Protein AF-A0A9D4L8U4-F1 (afdb_monomer_lite)

Sequence (164 aa):
MRDCLPDPDALESDRDKTMRDCLPDPDVLESDRDKTMRDCLPDPDALESDRDKTMRDCLPDPDALESDRDKTVRDCLPDPDALESDRDKTMRDCLPDPDALESDRDKTMRDCLLDPDALESDRDKTMRDCLPDPDALESDRDKTMRDCLPDPDAQNCERLLTRS

Radius of gyration: 16.63 Å; chains: 1; bounding box: 44×23×53 Å

Organism: Dreissena polymorpha (NCBI:txid45954)

Secondary structure (DSSP, 8-state):
-----PPTT-EE--SEEEEES--PPSS-EE--SEEEEES----SS-EE--SEEEEES--PPTT-EE--SEEEEES--PPTT-EE--SEEEEES--PPTT-EE--SEEEEES-B--TT-EE--SEEEEES-B--TT-EE--SEEEEESPPPPSSGGGTGGGTS--

pLDDT: mean 74.38, std 15.39, range [35.59, 92.81]

Foldseek 3Di:
DDQDADDQQDEDEEAAAEEECHEYDPRYEYEYAHEEYEVYEYEPDAEYEYAHYEYEVYEADAQYEYEYAHYEYECYEYDAHYEYEYAHYEYENYEYDAHYAYEYAHYEYECYEYDLRAEYEYAAYEYEVYEYDPNYHYHYNHYYYYNYDDDPPCVVPVVPPPDD

Structure (mmCIF, N/CA/C/O backbone):
data_AF-A0A9D4L8U4-F1
#
_entry.id   AF-A0A9D4L8U4-F1
#
loop_
_atom_site.group_PDB
_atom_site.id
_atom_site.type_symbol
_atom_site.label_atom_id
_atom_site.label_alt_id
_atom_site.label_comp_id
_atom_site.label_asym_id
_atom_site.label_entity_id
_atom_site.label_seq_id
_atom_site.pdbx_PDB_ins_code
_atom_site.Cartn_x
_atom_site.Cartn_y
_atom_site.Cartn_z
_atom_site.occupancy
_atom_site.B_iso_or_equiv
_atom_site.auth_seq_id
_atom_site.auth_comp_id
_atom_site.auth_asym_id
_atom_site.auth_atom_id
_atom_site.pdbx_PDB_model_num
ATOM 1 N N . MET A 1 1 ? 14.576 10.650 -9.576 1.00 44.09 1 MET A N 1
ATOM 2 C CA . MET A 1 1 ? 13.554 10.759 -10.634 1.00 44.09 1 MET A CA 1
ATOM 3 C C . MET A 1 1 ? 14.051 9.933 -11.792 1.00 44.09 1 MET A C 1
ATOM 5 O O . MET A 1 1 ? 14.844 10.407 -12.597 1.00 44.09 1 MET A O 1
ATOM 9 N N . ARG A 1 2 ? 13.719 8.651 -11.736 1.00 46.78 2 ARG A N 1
ATOM 10 C CA . ARG A 1 2 ? 13.876 7.726 -12.843 1.00 46.78 2 ARG A CA 1
ATOM 11 C C . ARG A 1 2 ? 12.501 7.712 -13.503 1.00 46.78 2 ARG A C 1
ATOM 13 O O . ARG A 1 2 ? 11.549 7.302 -12.857 1.00 46.78 2 ARG A O 1
ATOM 20 N N . ASP A 1 3 ? 12.403 8.224 -14.722 1.00 40.81 3 ASP A N 1
ATOM 21 C CA . ASP A 1 3 ? 11.294 7.866 -15.605 1.00 40.81 3 ASP A CA 1
ATOM 22 C C . ASP A 1 3 ? 11.648 6.452 -16.096 1.00 40.81 3 ASP A C 1
ATOM 24 O O . ASP A 1 3 ? 12.384 6.299 -17.073 1.00 40.81 3 ASP A O 1
ATOM 28 N N . CYS A 1 4 ? 11.317 5.429 -15.306 1.00 45.62 4 CYS A N 1
ATOM 29 C CA . CYS A 1 4 ? 11.667 4.045 -15.619 1.00 45.62 4 CYS A CA 1
ATOM 30 C C . CYS A 1 4 ? 10.532 3.403 -16.416 1.00 45.62 4 CYS A C 1
ATOM 32 O O . CYS A 1 4 ? 9.417 3.323 -15.922 1.00 45.62 4 CYS A O 1
ATOM 34 N N . LEU A 1 5 ? 10.856 2.944 -17.622 1.00 42.81 5 LEU A N 1
ATOM 35 C CA . LEU A 1 5 ? 10.274 1.741 -18.215 1.00 42.81 5 LEU A CA 1
ATOM 36 C C . LEU A 1 5 ? 11.297 0.629 -17.916 1.00 42.81 5 LEU A C 1
ATOM 38 O O . LEU A 1 5 ? 12.314 0.581 -18.626 1.00 42.81 5 LEU A O 1
ATOM 42 N N . PRO A 1 6 ? 11.196 -0.099 -16.787 1.00 53.59 6 PRO A N 1
ATOM 43 C CA . PRO A 1 6 ? 12.073 -1.240 -16.542 1.00 53.59 6 PRO A CA 1
ATOM 44 C C . PRO A 1 6 ? 11.833 -2.346 -17.591 1.00 53.59 6 PRO A C 1
ATOM 46 O O . PRO A 1 6 ? 10.798 -2.410 -18.231 1.00 53.59 6 PRO A O 1
ATOM 49 N N . ASP A 1 7 ? 12.825 -3.197 -17.858 1.00 51.28 7 ASP A N 1
ATOM 50 C CA . ASP A 1 7 ? 12.577 -4.383 -18.697 1.00 51.28 7 ASP A CA 1
ATOM 51 C C . ASP A 1 7 ? 11.650 -5.334 -17.906 1.00 51.28 7 ASP A C 1
ATOM 53 O O . ASP A 1 7 ? 11.927 -5.538 -16.719 1.00 51.28 7 ASP A O 1
ATOM 57 N N . PRO A 1 8 ? 10.606 -5.936 -18.510 1.00 47.25 8 PRO A N 1
ATOM 58 C CA . PRO A 1 8 ? 9.888 -7.040 -17.872 1.00 47.25 8 PRO A CA 1
ATOM 59 C C . PRO A 1 8 ? 10.907 -8.158 -17.582 1.00 47.25 8 PRO A C 1
ATOM 61 O O . PRO A 1 8 ? 11.721 -8.469 -18.455 1.00 47.25 8 PRO A O 1
ATOM 64 N N . ASP A 1 9 ? 10.917 -8.713 -16.364 1.00 55.16 9 ASP A N 1
ATOM 65 C CA . ASP A 1 9 ? 11.984 -9.556 -15.775 1.00 55.16 9 ASP A CA 1
ATOM 66 C C . ASP A 1 9 ? 13.201 -8.807 -15.168 1.00 55.16 9 ASP A C 1
ATOM 68 O O . ASP A 1 9 ? 14.343 -9.297 -15.189 1.00 55.16 9 ASP A O 1
ATOM 72 N N . ALA A 1 10 ? 13.002 -7.617 -14.597 1.00 61.78 10 ALA A N 1
ATOM 73 C CA . ALA A 1 10 ? 14.066 -6.905 -13.889 1.00 61.78 10 ALA A CA 1
ATOM 74 C C . ALA A 1 10 ? 14.308 -7.463 -12.470 1.00 61.78 10 ALA A C 1
ATOM 76 O O . ALA A 1 10 ? 13.406 -7.560 -11.642 1.00 61.78 10 ALA A O 1
ATOM 77 N N . LEU A 1 11 ? 15.576 -7.774 -12.172 1.00 68.00 11 LEU A N 1
ATOM 78 C CA . LEU A 1 11 ? 16.085 -7.955 -10.810 1.00 68.00 11 LEU A CA 1
ATOM 79 C C . LEU A 1 11 ? 16.787 -6.668 -10.381 1.00 68.00 11 LEU A C 1
ATOM 81 O O . LEU A 1 11 ? 17.925 -6.418 -10.799 1.00 68.00 11 LEU A O 1
ATOM 85 N N . GLU A 1 12 ? 16.133 -5.867 -9.546 1.00 74.38 12 GLU A N 1
ATOM 86 C CA . GLU A 1 12 ? 16.714 -4.637 -9.008 1.00 74.38 12 GLU A CA 1
ATOM 87 C C . GLU A 1 12 ? 17.029 -4.781 -7.514 1.00 74.38 12 GLU A C 1
ATOM 89 O O . GLU A 1 12 ? 16.303 -5.396 -6.735 1.00 74.38 12 GLU A O 1
ATOM 94 N N . SER A 1 13 ? 18.174 -4.230 -7.115 1.00 80.00 13 SER A N 1
ATOM 95 C CA . SER A 1 13 ? 18.496 -4.055 -5.706 1.00 80.00 13 SER A CA 1
ATOM 96 C C . SER A 1 13 ? 19.203 -2.732 -5.529 1.00 80.00 13 SER A C 1
ATOM 98 O O . SER A 1 13 ? 20.373 -2.578 -5.907 1.00 80.00 13 SER A O 1
ATOM 100 N N . ASP A 1 14 ? 18.484 -1.776 -4.958 1.00 81.06 14 ASP A N 1
ATOM 101 C CA . ASP A 1 14 ? 18.993 -0.458 -4.667 1.00 81.06 14 ASP A CA 1
ATOM 102 C C . ASP A 1 14 ? 19.137 -0.242 -3.162 1.00 81.06 14 ASP A C 1
ATOM 104 O O . ASP A 1 14 ? 18.502 -0.834 -2.290 1.00 81.06 14 ASP A O 1
ATOM 108 N N . ARG A 1 15 ? 20.056 0.656 -2.817 1.00 85.44 15 ARG A N 1
ATOM 109 C CA . ARG A 1 15 ? 20.132 1.127 -1.438 1.00 85.44 15 ARG A CA 1
ATOM 110 C C . ARG A 1 15 ? 19.003 2.107 -1.136 1.00 85.44 15 ARG A C 1
ATOM 112 O O . ARG A 1 15 ? 18.464 2.072 -0.046 1.00 85.44 15 ARG A O 1
ATOM 119 N N . ASP A 1 16 ? 18.709 2.995 -2.075 1.00 86.69 16 ASP A N 1
ATOM 120 C CA . ASP A 1 16 ? 17.736 4.064 -1.904 1.00 86.69 16 ASP A CA 1
ATOM 121 C C . ASP A 1 16 ? 17.013 4.257 -3.246 1.00 86.69 16 ASP A C 1
ATOM 123 O O . ASP A 1 16 ? 17.591 4.820 -4.186 1.00 86.69 16 ASP A O 1
ATOM 127 N N . LYS A 1 17 ? 15.763 3.803 -3.349 1.00 83.62 17 LYS A N 1
ATOM 128 C CA . LYS A 1 17 ? 14.939 3.925 -4.554 1.00 83.62 17 LYS A CA 1
ATOM 129 C C . LYS A 1 17 ? 13.852 4.969 -4.350 1.00 83.62 17 LYS A C 1
ATOM 131 O O . LYS A 1 17 ? 13.124 4.979 -3.363 1.00 83.62 17 LYS A O 1
ATOM 136 N N . THR A 1 18 ? 13.754 5.899 -5.298 1.00 83.50 18 THR A N 1
ATOM 137 C CA . THR A 1 18 ? 12.734 6.957 -5.271 1.00 83.50 18 THR A CA 1
ATOM 138 C C . THR A 1 18 ? 12.037 7.059 -6.619 1.00 83.50 18 THR A C 1
ATOM 140 O O . THR A 1 18 ? 12.650 7.438 -7.626 1.00 83.50 18 THR A O 1
ATOM 143 N N . MET A 1 19 ? 10.746 6.749 -6.617 1.00 79.38 19 MET A N 1
ATOM 144 C CA . MET A 1 19 ? 9.869 6.791 -7.782 1.00 79.38 19 MET A CA 1
ATOM 145 C C . MET A 1 19 ? 8.778 7.834 -7.581 1.00 79.38 19 MET A C 1
ATOM 147 O O . MET A 1 19 ? 8.336 8.104 -6.459 1.00 79.38 19 MET A O 1
ATOM 151 N N . ARG A 1 20 ? 8.409 8.496 -8.675 1.00 81.00 20 ARG A N 1
ATOM 152 C CA . ARG A 1 20 ? 7.355 9.499 -8.673 1.00 81.00 20 ARG A CA 1
ATOM 153 C C . ARG A 1 20 ? 6.688 9.555 -10.034 1.00 81.00 20 ARG A C 1
ATOM 155 O O . ARG A 1 20 ? 7.410 9.711 -11.013 1.00 81.00 20 ARG A O 1
ATOM 162 N N . ASP A 1 21 ? 5.358 9.549 -10.055 1.00 78.69 21 ASP A N 1
ATOM 163 C CA . ASP A 1 21 ? 4.578 9.590 -11.296 1.00 78.69 21 ASP A CA 1
ATOM 164 C C . ASP A 1 21 ? 4.991 8.427 -12.238 1.00 78.69 21 ASP A C 1
ATOM 166 O O . ASP A 1 21 ? 5.177 8.623 -13.440 1.00 78.69 21 ASP A O 1
ATOM 170 N N . CYS A 1 22 ? 5.235 7.235 -11.670 1.00 67.19 22 CYS A N 1
ATOM 171 C CA . CYS A 1 22 ? 5.780 6.068 -12.373 1.00 67.19 22 CYS A CA 1
ATOM 172 C C . CYS A 1 22 ? 4.732 4.964 -12.564 1.00 67.19 22 CYS A C 1
ATOM 174 O O . CYS A 1 22 ? 3.875 4.772 -11.702 1.00 67.19 22 CYS A O 1
ATOM 176 N N . LEU A 1 23 ? 4.888 4.234 -13.670 1.00 66.62 23 LEU A N 1
ATOM 177 C CA . LEU A 1 23 ? 4.255 2.950 -13.961 1.00 66.62 23 LEU A CA 1
ATOM 178 C C . LEU A 1 23 ? 5.400 1.947 -14.200 1.00 66.62 23 LEU A C 1
ATOM 180 O O . LEU A 1 23 ? 5.965 1.977 -15.296 1.00 66.62 23 LEU A O 1
ATOM 184 N N . PRO A 1 24 ? 5.900 1.224 -13.178 1.00 60.75 24 PRO A N 1
ATOM 185 C CA . PRO A 1 24 ? 6.840 0.129 -13.412 1.00 60.75 24 PRO A CA 1
ATOM 186 C C . PRO A 1 24 ? 6.163 -0.958 -14.259 1.00 60.75 24 PRO A C 1
ATOM 188 O O . PRO A 1 24 ? 4.950 -1.064 -14.229 1.00 60.75 24 PRO A O 1
ATOM 191 N N . ASP A 1 25 ? 6.950 -1.700 -15.038 1.00 56.94 25 ASP A N 1
ATOM 192 C CA . ASP A 1 25 ? 6.484 -2.828 -15.856 1.00 56.94 25 ASP A CA 1
ATOM 193 C C . ASP A 1 25 ? 6.131 -4.053 -14.976 1.00 56.94 25 ASP A C 1
ATOM 195 O O . ASP A 1 25 ? 6.623 -4.139 -13.847 1.00 56.94 25 ASP A O 1
ATOM 199 N N . PRO A 1 26 ? 5.322 -5.006 -15.483 1.00 57.94 26 PRO A N 1
ATOM 200 C CA . PRO A 1 26 ? 4.950 -6.225 -14.760 1.00 57.94 26 PRO A CA 1
ATOM 201 C C . PRO A 1 26 ? 6.148 -7.158 -14.525 1.00 57.94 26 PRO A C 1
ATOM 203 O O . PRO A 1 26 ? 7.160 -7.081 -15.233 1.00 57.94 26 PRO A O 1
ATOM 206 N N . ASP A 1 27 ? 6.001 -8.084 -13.574 1.00 63.41 27 ASP A N 1
ATOM 207 C CA . ASP A 1 27 ? 6.982 -9.133 -13.250 1.00 63.41 27 ASP A CA 1
ATOM 208 C C . ASP A 1 27 ? 8.338 -8.592 -12.751 1.00 63.41 27 ASP A C 1
ATOM 210 O O . ASP A 1 27 ? 9.405 -8.816 -13.344 1.00 63.41 27 ASP A O 1
ATOM 214 N N . VAL A 1 28 ? 8.315 -7.876 -11.625 1.00 67.75 28 VAL A N 1
ATOM 215 C CA . VAL A 1 28 ? 9.516 -7.273 -11.037 1.00 67.75 28 VAL A CA 1
ATOM 216 C C . VAL A 1 28 ? 9.880 -7.931 -9.709 1.00 67.75 28 VAL A C 1
ATOM 218 O O . VAL A 1 28 ? 9.059 -8.078 -8.805 1.00 67.75 28 VAL A O 1
ATOM 221 N N . LEU A 1 29 ? 11.157 -8.305 -9.585 1.00 76.50 29 LEU A N 1
ATOM 222 C CA . LEU A 1 29 ? 11.759 -8.766 -8.338 1.00 76.50 29 LEU A CA 1
ATOM 223 C C . LEU A 1 29 ? 12.646 -7.652 -7.777 1.00 76.50 29 LEU A C 1
ATOM 225 O O . LEU A 1 29 ? 13.749 -7.405 -8.280 1.00 76.50 29 LEU A O 1
ATOM 229 N N . GLU A 1 30 ? 12.184 -7.013 -6.709 1.00 79.19 30 GLU A N 1
ATOM 230 C CA . GLU A 1 30 ? 12.848 -5.862 -6.103 1.00 79.19 30 GLU A CA 1
ATOM 231 C C . GLU A 1 30 ? 13.258 -6.122 -4.659 1.00 79.19 30 GLU A C 1
ATOM 233 O O . GLU A 1 30 ? 12.526 -6.708 -3.860 1.00 79.19 30 GLU A O 1
ATOM 238 N N . SER A 1 31 ? 14.463 -5.672 -4.309 1.00 84.25 31 SER A N 1
ATOM 239 C CA . SER A 1 31 ? 14.861 -5.599 -2.911 1.00 84.25 31 SER A CA 1
ATOM 240 C C . SER A 1 31 ? 15.661 -4.347 -2.627 1.00 84.25 31 SER A C 1
ATOM 242 O O . SER A 1 31 ? 16.867 -4.284 -2.918 1.00 84.25 31 SER A O 1
ATOM 244 N N . ASP A 1 32 ? 14.992 -3.386 -1.997 1.00 85.19 32 ASP A N 1
ATOM 245 C CA . ASP A 1 32 ? 15.600 -2.134 -1.610 1.00 85.19 32 ASP A CA 1
ATOM 246 C C . ASP A 1 32 ? 15.815 -2.048 -0.106 1.00 85.19 32 ASP A C 1
ATOM 248 O O . ASP A 1 32 ? 15.175 -2.678 0.734 1.00 85.19 32 ASP A O 1
ATOM 252 N N . ARG A 1 33 ? 16.786 -1.233 0.290 1.00 88.38 33 ARG A N 1
ATOM 253 C CA . ARG A 1 33 ? 16.871 -0.867 1.702 1.00 88.38 33 ARG A CA 1
ATOM 254 C C . ARG A 1 33 ? 15.850 0.220 2.030 1.00 88.38 33 ARG A C 1
ATOM 256 O O . ARG A 1 33 ? 15.172 0.107 3.039 1.00 88.38 33 ARG A O 1
ATOM 263 N N . ASP A 1 34 ? 15.760 1.251 1.209 1.00 88.50 34 ASP A N 1
ATOM 264 C CA . ASP A 1 34 ? 14.871 2.381 1.438 1.00 88.50 34 ASP A CA 1
ATOM 265 C C . ASP A 1 34 ? 14.117 2.680 0.128 1.00 88.50 34 ASP A C 1
ATOM 267 O O . ASP A 1 34 ? 14.717 3.183 -0.826 1.00 88.50 34 ASP A O 1
ATOM 271 N N . LYS A 1 35 ? 12.812 2.387 0.065 1.00 86.25 35 LYS A N 1
ATOM 272 C CA . LYS A 1 35 ? 11.960 2.621 -1.111 1.00 86.25 35 LYS A CA 1
ATOM 273 C C . LYS A 1 35 ? 10.922 3.695 -0.824 1.00 86.25 35 LYS A C 1
ATOM 275 O O . LYS A 1 35 ? 10.209 3.678 0.176 1.00 86.25 35 LYS A O 1
ATOM 280 N N . THR A 1 36 ? 10.826 4.682 -1.707 1.00 87.38 36 THR A N 1
ATOM 281 C CA . THR A 1 36 ? 9.785 5.713 -1.650 1.00 87.38 36 THR A CA 1
ATOM 282 C C . THR A 1 36 ? 9.079 5.822 -2.989 1.00 87.38 36 THR A C 1
ATOM 284 O O . THR A 1 36 ? 9.703 6.152 -4.000 1.00 87.38 36 THR A O 1
ATOM 287 N N . MET A 1 37 ? 7.767 5.624 -2.969 1.00 83.81 37 MET A N 1
ATOM 288 C CA . MET A 1 37 ? 6.880 5.772 -4.114 1.00 83.81 37 MET A CA 1
ATOM 289 C C . MET A 1 37 ? 5.871 6.879 -3.858 1.00 83.81 37 MET A C 1
ATOM 291 O O . MET A 1 37 ? 5.378 7.070 -2.741 1.00 83.81 37 MET A O 1
ATOM 295 N N . ARG A 1 38 ? 5.589 7.651 -4.903 1.00 84.88 38 ARG A N 1
ATOM 296 C CA . ARG A 1 38 ? 4.607 8.723 -4.844 1.00 84.88 38 ARG A CA 1
ATOM 297 C C . ARG A 1 38 ? 3.864 8.834 -6.162 1.00 84.88 38 ARG A C 1
ATOM 299 O O . ARG A 1 38 ? 4.522 8.954 -7.191 1.00 84.88 38 ARG A O 1
ATOM 306 N N . ASP A 1 39 ? 2.539 8.914 -6.120 1.00 82.75 39 ASP A N 1
ATOM 307 C CA . ASP A 1 39 ? 1.730 9.055 -7.336 1.00 82.75 39 ASP A CA 1
ATOM 308 C C . ASP A 1 39 ? 2.058 7.910 -8.338 1.00 82.75 39 ASP A C 1
ATOM 310 O O . ASP A 1 39 ? 2.220 8.147 -9.531 1.00 82.75 39 ASP A O 1
ATOM 314 N N . CYS A 1 40 ? 2.302 6.689 -7.837 1.00 73.88 40 CYS A N 1
ATOM 315 C CA . CYS A 1 40 ? 2.719 5.527 -8.637 1.00 73.88 40 CYS A CA 1
ATOM 316 C C . CYS A 1 40 ? 1.579 4.508 -8.732 1.00 73.88 40 CYS A C 1
ATOM 318 O O . CYS A 1 40 ? 0.856 4.309 -7.754 1.00 73.88 40 CYS A O 1
ATOM 320 N N . LEU A 1 41 ? 1.460 3.865 -9.891 1.00 70.62 41 LEU A N 1
ATOM 321 C CA . LEU A 1 41 ? 0.641 2.668 -10.082 1.00 70.62 41 LEU A CA 1
ATOM 322 C C . LEU A 1 41 ? 1.616 1.579 -10.509 1.00 70.62 41 LEU A C 1
ATOM 324 O O . LEU A 1 41 ? 2.109 1.675 -11.634 1.00 70.62 41 LEU A O 1
ATOM 328 N N . PRO A 1 42 ? 2.021 0.668 -9.618 1.00 62.34 42 PRO A N 1
ATOM 329 C CA . PRO A 1 42 ? 2.750 -0.510 -10.047 1.00 62.34 42 PRO A CA 1
ATOM 330 C C . PRO A 1 42 ? 1.924 -1.356 -11.062 1.00 62.34 42 PRO A C 1
ATOM 332 O O . PRO A 1 42 ? 0.797 -0.970 -11.384 1.00 62.34 42 PRO A O 1
ATOM 335 N N . ASP A 1 43 ? 2.556 -2.329 -11.733 1.00 59.25 43 ASP A N 1
ATOM 336 C CA . ASP A 1 43 ? 1.908 -3.269 -12.675 1.00 59.25 43 ASP A CA 1
ATOM 337 C C . ASP A 1 43 ? 1.904 -4.679 -12.039 1.00 59.25 43 ASP A C 1
ATOM 339 O O . ASP A 1 43 ? 2.777 -4.975 -11.216 1.00 59.25 43 ASP A O 1
ATOM 343 N N . PRO A 1 44 ? 0.989 -5.581 -12.454 1.00 59.34 44 PRO A N 1
ATOM 344 C CA . PRO A 1 44 ? 0.719 -6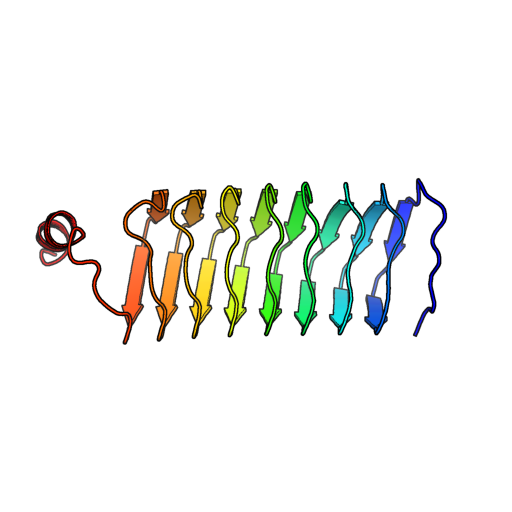.842 -11.761 1.00 59.34 44 PRO A CA 1
ATOM 345 C C . PRO A 1 44 ? 1.948 -7.750 -11.598 1.00 59.34 44 PRO A C 1
ATOM 347 O O . PRO A 1 44 ? 2.882 -7.725 -12.406 1.00 59.34 44 PRO A O 1
ATOM 350 N N . ASP A 1 45 ? 1.882 -8.607 -10.572 1.00 67.44 45 ASP A N 1
ATOM 351 C CA . ASP A 1 45 ? 2.871 -9.649 -10.256 1.00 67.44 45 ASP A CA 1
ATOM 352 C C . ASP A 1 45 ? 4.233 -9.120 -9.740 1.00 67.44 45 ASP A C 1
ATOM 354 O O . ASP A 1 45 ? 5.312 -9.577 -10.136 1.00 67.44 45 ASP A O 1
ATOM 358 N N . ALA A 1 46 ? 4.207 -8.163 -8.807 1.00 73.31 46 ALA A N 1
ATOM 359 C CA . ALA A 1 46 ? 5.409 -7.667 -8.133 1.00 73.31 46 ALA A CA 1
ATOM 360 C C . ALA A 1 46 ? 5.791 -8.507 -6.899 1.00 73.31 46 ALA A C 1
ATOM 362 O O . ALA A 1 46 ? 4.962 -8.862 -6.058 1.00 73.31 46 ALA A O 1
ATOM 363 N N . LEU A 1 47 ? 7.089 -8.779 -6.759 1.00 81.25 47 LEU A N 1
ATOM 364 C CA . LEU A 1 47 ? 7.687 -9.413 -5.586 1.00 81.25 47 LEU A CA 1
ATOM 365 C C . LEU A 1 47 ? 8.706 -8.457 -4.974 1.00 81.25 47 LEU A C 1
ATOM 367 O O . LEU A 1 47 ? 9.821 -8.296 -5.484 1.00 81.25 47 LEU A O 1
ATOM 371 N N . GLU A 1 48 ? 8.329 -7.849 -3.855 1.00 83.38 48 GLU A N 1
ATOM 372 C CA . GLU A 1 48 ? 9.101 -6.781 -3.230 1.00 83.38 48 GLU A CA 1
ATOM 373 C C . GLU A 1 48 ? 9.527 -7.150 -1.811 1.00 83.38 48 GLU A C 1
ATOM 375 O O . GLU A 1 48 ? 8.764 -7.706 -1.018 1.00 83.38 48 GLU A O 1
ATOM 380 N N . SER A 1 49 ? 10.774 -6.832 -1.472 1.00 86.81 49 SER A N 1
ATOM 381 C CA . SER A 1 49 ? 11.226 -6.902 -0.090 1.00 86.81 49 SER A CA 1
ATOM 382 C C . SER A 1 49 ? 12.096 -5.717 0.263 1.00 86.81 49 SER A C 1
ATOM 384 O O . SER A 1 49 ? 13.291 -5.693 -0.067 1.00 86.81 49 SER A O 1
ATOM 386 N N . ASP A 1 50 ? 11.503 -4.792 1.014 1.00 87.81 50 ASP A N 1
ATOM 387 C CA . ASP A 1 50 ? 12.188 -3.604 1.466 1.00 87.81 50 ASP A CA 1
ATOM 388 C C . ASP A 1 50 ? 12.467 -3.630 2.964 1.00 87.81 50 ASP A C 1
ATOM 390 O O . ASP A 1 50 ? 11.800 -4.255 3.791 1.00 87.81 50 ASP A O 1
ATOM 394 N N . ARG A 1 51 ? 13.512 -2.917 3.375 1.00 90.88 51 ARG A N 1
ATOM 395 C CA . ARG A 1 51 ? 13.666 -2.644 4.805 1.00 90.88 51 ARG A CA 1
ATOM 396 C C . ARG A 1 51 ? 12.731 -1.514 5.231 1.00 90.88 51 ARG A C 1
ATOM 398 O O . ARG A 1 51 ? 12.095 -1.635 6.269 1.00 90.88 51 ARG A O 1
ATOM 405 N N . ASP A 1 52 ? 12.669 -0.441 4.464 1.00 91.06 52 ASP A N 1
ATOM 406 C CA . ASP A 1 52 ? 11.868 0.732 4.778 1.00 91.06 52 ASP A CA 1
ATOM 407 C C . ASP A 1 52 ? 11.107 1.154 3.505 1.00 91.06 52 ASP A C 1
ATOM 409 O O . ASP A 1 52 ? 11.716 1.672 2.565 1.00 91.06 52 ASP A O 1
ATOM 413 N N . LYS A 1 53 ? 9.783 0.949 3.463 1.00 89.00 53 LYS A N 1
ATOM 414 C CA . LYS A 1 53 ? 8.922 1.290 2.317 1.00 89.00 53 LYS A CA 1
ATOM 415 C C . LYS A 1 53 ? 7.958 2.414 2.665 1.00 89.00 53 LYS A C 1
ATOM 417 O O . LYS A 1 53 ? 7.250 2.389 3.671 1.00 89.00 53 LYS A O 1
ATOM 422 N N . THR A 1 54 ? 7.915 3.442 1.824 1.00 90.00 54 THR A N 1
ATOM 423 C CA . THR A 1 54 ? 6.958 4.548 1.941 1.00 90.00 54 THR A CA 1
ATOM 424 C C . THR A 1 54 ? 6.182 4.717 0.646 1.00 90.00 54 THR A C 1
ATOM 426 O O . THR A 1 54 ? 6.763 5.038 -0.389 1.00 90.00 54 THR A O 1
ATOM 429 N N . MET A 1 55 ? 4.863 4.591 0.727 1.00 86.38 55 MET A N 1
ATOM 430 C CA . MET A 1 55 ? 3.937 4.823 -0.375 1.00 86.38 55 MET A CA 1
ATOM 431 C C . MET A 1 55 ? 3.018 5.992 -0.064 1.00 86.38 55 MET A C 1
ATOM 433 O O . MET A 1 55 ? 2.546 6.167 1.063 1.00 86.38 55 MET A O 1
ATOM 437 N N . ARG A 1 56 ? 2.769 6.811 -1.081 1.00 88.00 56 ARG A N 1
ATOM 438 C CA . ARG A 1 56 ? 1.882 7.958 -0.962 1.00 88.00 56 ARG A CA 1
ATOM 439 C C . ARG A 1 56 ? 1.108 8.180 -2.249 1.00 88.00 56 ARG A C 1
ATOM 441 O O . ARG A 1 56 ? 1.739 8.332 -3.293 1.00 88.00 56 ARG A O 1
ATOM 448 N N . ASP A 1 57 ? -0.209 8.326 -2.149 1.00 85.06 57 ASP A N 1
ATOM 449 C CA . ASP A 1 57 ? -1.066 8.572 -3.313 1.00 85.06 57 ASP A CA 1
ATOM 450 C C . ASP A 1 57 ? -0.838 7.474 -4.391 1.00 85.06 57 ASP A C 1
ATOM 452 O O . ASP A 1 57 ? -0.736 7.769 -5.578 1.00 85.06 57 ASP A O 1
ATOM 456 N N . CYS A 1 58 ? -0.622 6.219 -3.969 1.00 75.00 58 CYS A N 1
ATOM 457 C CA . CYS A 1 58 ? -0.332 5.075 -4.846 1.00 75.00 58 CYS A CA 1
ATOM 458 C C . CYS A 1 58 ? -1.525 4.110 -4.877 1.00 75.00 58 CYS A C 1
ATOM 460 O O . CYS A 1 58 ? -2.275 4.041 -3.901 1.00 75.00 58 CYS A O 1
ATOM 462 N N . LEU A 1 59 ? -1.672 3.351 -5.961 1.00 70.81 59 LEU A N 1
ATOM 463 C CA . LEU A 1 59 ? -2.592 2.209 -6.023 1.00 70.81 59 LEU A CA 1
ATOM 464 C C . LEU A 1 59 ? -1.735 0.940 -6.132 1.00 70.81 59 LEU A C 1
ATOM 466 O O . LEU A 1 59 ? -1.170 0.747 -7.200 1.00 70.81 59 LEU A O 1
ATOM 470 N N . PRO A 1 60 ? -1.503 0.187 -5.036 1.00 61.28 60 PRO A N 1
ATOM 471 C CA . PRO A 1 60 ? -0.858 -1.128 -5.084 1.00 61.28 60 PRO A CA 1
ATOM 472 C C . PRO A 1 60 ? -1.547 -2.052 -6.083 1.00 61.28 60 PRO A C 1
ATOM 474 O O . PRO A 1 60 ? -2.749 -1.912 -6.259 1.00 61.28 60 PRO A O 1
ATOM 477 N N . ASP A 1 61 ? -0.795 -2.977 -6.673 1.00 65.00 61 ASP A N 1
ATOM 478 C CA . ASP A 1 61 ? -1.276 -3.915 -7.689 1.00 65.00 61 ASP A CA 1
ATOM 479 C C . ASP A 1 61 ? -2.130 -5.057 -7.166 1.00 65.00 61 ASP A C 1
ATOM 481 O O . ASP A 1 61 ? -1.958 -5.474 -6.015 1.00 65.00 61 ASP A O 1
ATOM 485 N N . PRO A 1 62 ? -2.931 -5.663 -8.061 1.00 61.34 62 PRO A N 1
ATOM 486 C CA . PRO A 1 62 ? -3.438 -6.991 -7.819 1.00 61.34 62 PRO A CA 1
ATOM 487 C C . PRO A 1 62 ? -2.308 -8.033 -7.838 1.00 61.34 62 PRO A C 1
ATOM 489 O O . PRO A 1 62 ? -1.372 -7.936 -8.636 1.00 61.34 62 PRO A O 1
ATOM 492 N N . ASP A 1 63 ? -2.408 -9.040 -6.970 1.00 71.81 63 ASP A N 1
ATOM 493 C CA . ASP A 1 63 ? -1.459 -10.165 -6.865 1.00 71.81 63 ASP A CA 1
ATOM 494 C C . ASP A 1 63 ? -0.012 -9.790 -6.441 1.00 71.81 63 ASP A C 1
ATOM 496 O O . ASP A 1 63 ? 0.949 -10.517 -6.719 1.00 71.81 63 ASP A O 1
ATOM 500 N N . ALA A 1 64 ? 0.188 -8.675 -5.729 1.00 75.88 64 ALA A N 1
ATOM 501 C CA . ALA A 1 64 ? 1.502 -8.320 -5.185 1.00 75.88 64 ALA A CA 1
ATOM 502 C C . ALA A 1 64 ? 1.883 -9.185 -3.968 1.00 75.88 64 ALA A C 1
ATOM 504 O O . ALA A 1 64 ? 1.061 -9.451 -3.088 1.00 75.88 64 ALA A O 1
ATOM 505 N N . LEU A 1 65 ? 3.160 -9.571 -3.866 1.00 84.25 65 LEU A N 1
ATOM 506 C CA . LEU A 1 65 ? 3.717 -10.166 -2.649 1.00 84.25 65 LEU A CA 1
ATOM 507 C C . LEU A 1 65 ? 4.815 -9.266 -2.089 1.00 84.25 65 LEU A C 1
ATOM 509 O O . LEU A 1 65 ? 5.906 -9.143 -2.652 1.00 84.25 65 LEU A O 1
ATOM 513 N N . GLU A 1 66 ? 4.527 -8.684 -0.930 1.00 85.81 66 GLU A N 1
ATOM 514 C CA . GLU A 1 66 ? 5.388 -7.711 -0.274 1.00 85.81 66 GLU A CA 1
ATOM 515 C C . GLU A 1 66 ? 5.835 -8.195 1.105 1.00 85.81 66 GLU A C 1
ATOM 517 O O . GLU A 1 66 ? 5.066 -8.755 1.892 1.00 85.81 66 GLU A O 1
ATOM 522 N N . SER A 1 67 ? 7.111 -7.976 1.410 1.00 88.94 67 SER A N 1
ATOM 523 C CA . SER A 1 67 ? 7.667 -8.260 2.727 1.00 88.94 67 SER A CA 1
ATOM 524 C C . SER A 1 67 ? 8.569 -7.126 3.173 1.00 88.94 67 SER A C 1
ATOM 526 O O . SER A 1 67 ? 9.773 -7.146 2.874 1.00 88.94 67 SER A O 1
ATOM 528 N N . ASP A 1 68 ? 8.027 -6.226 3.993 1.00 90.06 68 ASP A N 1
ATOM 529 C CA . ASP A 1 68 ? 8.792 -5.112 4.520 1.00 90.06 68 ASP A CA 1
ATOM 530 C C . ASP A 1 68 ? 9.111 -5.259 6.003 1.00 90.06 68 ASP A C 1
ATOM 532 O O . ASP A 1 68 ? 8.475 -5.959 6.794 1.00 90.06 68 ASP A O 1
ATOM 536 N N . ARG A 1 69 ? 10.171 -4.586 6.438 1.00 92.25 69 ARG A N 1
ATOM 537 C CA . ARG A 1 69 ? 10.379 -4.422 7.877 1.00 92.25 69 ARG A CA 1
ATOM 538 C C . ARG A 1 69 ? 9.540 -3.259 8.400 1.00 92.25 69 ARG A C 1
ATOM 540 O O . ARG A 1 69 ? 8.889 -3.415 9.424 1.00 92.25 69 ARG A O 1
ATOM 547 N N . ASP A 1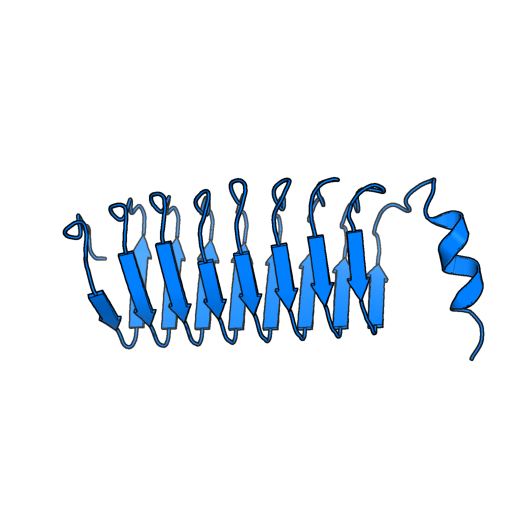 70 ? 9.578 -2.120 7.733 1.00 92.81 70 ASP A N 1
ATOM 548 C CA . ASP A 1 70 ? 8.876 -0.917 8.153 1.00 92.81 70 ASP A CA 1
ATOM 549 C C . ASP A 1 70 ? 8.121 -0.348 6.934 1.00 92.81 70 ASP A C 1
ATOM 551 O O . ASP A 1 70 ? 8.744 0.171 6.005 1.00 92.81 70 ASP A O 1
ATOM 555 N N . LYS A 1 71 ? 6.784 -0.430 6.932 1.00 90.38 71 LYS A N 1
ATOM 556 C CA . LYS A 1 71 ? 5.928 0.024 5.824 1.00 90.38 71 LYS A CA 1
ATOM 557 C C . LYS A 1 71 ? 5.035 1.184 6.241 1.00 90.38 71 LYS A C 1
ATOM 559 O O . LYS A 1 71 ? 4.329 1.144 7.249 1.00 90.38 71 LYS A O 1
ATOM 564 N N . THR A 1 72 ? 5.049 2.255 5.453 1.00 91.69 72 THR A N 1
ATOM 565 C CA . THR A 1 72 ? 4.165 3.412 5.631 1.00 91.69 72 THR A CA 1
ATOM 566 C C . THR A 1 72 ? 3.366 3.665 4.365 1.00 91.69 72 THR A C 1
ATOM 568 O O . THR A 1 72 ? 3.934 3.982 3.322 1.00 91.69 72 THR A O 1
ATOM 571 N N . VAL A 1 73 ? 2.044 3.607 4.477 1.00 88.25 73 VAL A N 1
ATOM 572 C CA . VAL A 1 73 ? 1.102 3.805 3.375 1.00 88.25 73 VAL A CA 1
ATOM 573 C C . VAL A 1 73 ? 0.198 4.988 3.690 1.00 88.25 73 VAL A C 1
ATOM 575 O O . VAL A 1 73 ? -0.276 5.146 4.821 1.00 88.25 73 VAL A O 1
ATOM 578 N N . ARG A 1 74 ? -0.019 5.859 2.703 1.00 89.25 74 ARG A N 1
ATOM 579 C CA . ARG A 1 74 ? -0.818 7.064 2.900 1.00 89.25 74 ARG A CA 1
ATOM 580 C C . ARG A 1 74 ? -1.611 7.450 1.668 1.00 89.25 74 ARG A C 1
ATOM 582 O O . ARG A 1 74 ? -1.012 7.636 0.612 1.00 89.25 74 ARG A O 1
ATOM 589 N N . ASP A 1 75 ? -2.899 7.721 1.854 1.00 86.31 75 ASP A N 1
ATOM 590 C CA . ASP A 1 75 ? -3.787 8.138 0.766 1.00 86.31 75 ASP A CA 1
ATOM 591 C C . ASP A 1 75 ? -3.792 7.095 -0.386 1.00 86.31 75 ASP A C 1
ATOM 593 O O . ASP A 1 75 ? -3.805 7.463 -1.559 1.00 86.31 75 ASP A O 1
ATOM 597 N N . CYS A 1 76 ? -3.699 5.796 -0.062 1.00 75.50 76 CYS A N 1
ATOM 598 C CA . CYS A 1 76 ? -3.617 4.704 -1.043 1.00 75.50 76 CYS A CA 1
ATOM 599 C C . CYS A 1 76 ? -4.872 3.821 -1.023 1.00 75.50 76 CYS A C 1
ATOM 601 O O . CYS A 1 76 ? -5.505 3.659 0.024 1.00 75.50 76 CYS A O 1
ATOM 603 N N . LEU A 1 77 ? -5.179 3.213 -2.170 1.00 70.12 77 LEU A N 1
ATOM 604 C CA . LEU A 1 77 ? -6.199 2.171 -2.318 1.00 70.12 77 LEU A CA 1
ATOM 605 C C . LEU A 1 77 ? -5.496 0.922 -2.865 1.00 70.12 77 LEU A C 1
ATOM 607 O O . LEU A 1 77 ? -5.124 0.973 -4.035 1.00 70.12 77 LEU A O 1
ATOM 611 N N . PRO A 1 78 ? -5.199 -0.107 -2.051 1.00 61.75 78 PRO A N 1
ATOM 612 C CA . PRO A 1 78 ? -4.801 -1.421 -2.566 1.00 61.75 78 PRO A CA 1
ATOM 613 C C . PRO A 1 78 ? -5.808 -1.968 -3.582 1.00 61.75 78 PRO A C 1
ATOM 615 O O . PRO A 1 78 ? -6.990 -1.654 -3.476 1.00 61.75 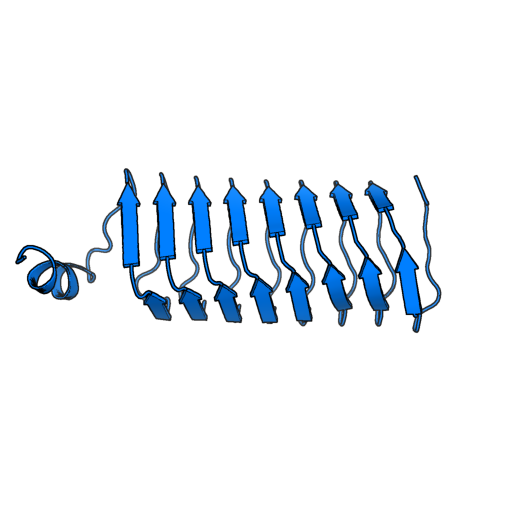78 PRO A O 1
ATOM 618 N N . ASP A 1 79 ? -5.296 -2.723 -4.556 1.00 59.53 79 ASP A N 1
ATOM 619 C CA . ASP A 1 79 ? -6.050 -3.615 -5.445 1.00 59.53 79 ASP A CA 1
ATOM 620 C C . ASP A 1 79 ? -6.140 -5.040 -4.834 1.00 59.53 79 ASP A C 1
ATOM 622 O O . ASP A 1 79 ? -5.435 -5.340 -3.859 1.00 59.53 79 ASP A O 1
ATOM 626 N N . PRO A 1 80 ? -7.004 -5.918 -5.384 1.00 61.09 80 PRO A N 1
ATOM 627 C CA . PRO A 1 80 ? -7.310 -7.236 -4.813 1.00 61.09 80 PRO A CA 1
ATOM 628 C C . PRO A 1 80 ? -6.155 -8.231 -4.797 1.00 61.09 80 PRO A C 1
ATOM 630 O O . PRO A 1 80 ? -5.259 -8.190 -5.629 1.00 61.09 80 PRO A O 1
ATOM 633 N N . ASP A 1 81 ? -6.226 -9.200 -3.883 1.00 71.25 81 ASP A N 1
ATOM 634 C CA . ASP A 1 81 ? -5.330 -10.368 -3.834 1.00 71.25 81 ASP A CA 1
ATOM 635 C C . ASP A 1 81 ? -3.861 -10.074 -3.434 1.00 71.25 81 ASP A C 1
ATOM 637 O O . ASP A 1 81 ? -2.948 -10.848 -3.733 1.00 71.25 81 ASP A O 1
ATOM 641 N N . ALA A 1 82 ? -3.599 -8.991 -2.695 1.00 75.94 82 ALA A N 1
ATOM 642 C CA . ALA A 1 82 ? -2.265 -8.718 -2.153 1.00 75.94 82 ALA A CA 1
ATOM 643 C C . ALA A 1 82 ? -1.905 -9.626 -0.954 1.00 75.94 82 ALA A C 1
ATOM 645 O O . ALA A 1 82 ? -2.692 -9.820 -0.020 1.00 75.94 82 ALA A O 1
ATOM 646 N N . LEU A 1 83 ? -0.670 -10.140 -0.947 1.00 84.50 83 LEU A N 1
ATOM 647 C CA . LEU A 1 83 ? -0.050 -10.835 0.183 1.00 84.50 83 LEU A CA 1
ATOM 648 C C . LEU A 1 83 ? 1.009 -9.940 0.827 1.00 84.50 83 LEU A C 1
ATOM 650 O O . LEU A 1 83 ? 2.095 -9.758 0.274 1.00 84.50 83 LEU A O 1
ATOM 654 N N . GLU A 1 84 ? 0.744 -9.450 2.034 1.00 86.12 84 GLU A N 1
ATOM 655 C CA . GLU A 1 84 ? 1.668 -8.557 2.731 1.00 86.12 84 GLU A CA 1
ATOM 656 C C . GLU A 1 84 ? 2.115 -9.130 4.076 1.00 86.12 84 GLU A C 1
ATOM 658 O O . GLU A 1 84 ? 1.322 -9.648 4.871 1.00 86.12 84 GLU A O 1
ATOM 663 N N . SER A 1 85 ? 3.412 -9.029 4.357 1.00 89.25 85 SER A N 1
ATOM 664 C CA . SER A 1 85 ? 3.937 -9.336 5.682 1.00 89.25 85 SER A CA 1
ATOM 665 C C . SER A 1 85 ? 4.940 -8.297 6.131 1.00 89.25 85 SER A C 1
ATOM 667 O O . SER A 1 85 ? 6.102 -8.329 5.715 1.00 89.25 85 SER A O 1
ATOM 669 N N . ASP A 1 86 ? 4.511 -7.460 7.072 1.00 90.56 86 ASP A N 1
ATOM 670 C CA . ASP A 1 86 ? 5.375 -6.450 7.641 1.00 90.56 86 ASP A CA 1
ATOM 671 C C . ASP A 1 86 ? 5.719 -6.732 9.097 1.00 90.56 86 ASP A C 1
ATOM 673 O O . ASP A 1 86 ? 5.024 -7.400 9.868 1.00 90.56 86 ASP A O 1
ATOM 677 N N . ARG A 1 87 ? 6.850 -6.194 9.540 1.00 92.50 87 ARG A N 1
ATOM 678 C CA . ARG A 1 87 ? 7.090 -6.127 10.981 1.00 92.50 87 ARG A CA 1
ATOM 679 C C . ARG A 1 87 ? 6.327 -4.948 11.585 1.00 92.50 87 ARG A C 1
ATOM 681 O O . ARG A 1 87 ? 5.687 -5.121 12.615 1.00 92.50 87 ARG A O 1
ATOM 688 N N . ASP A 1 88 ? 6.414 -3.779 10.978 1.00 92.75 88 ASP A N 1
ATOM 689 C CA . ASP A 1 88 ? 5.796 -2.561 11.480 1.00 92.75 88 ASP A CA 1
ATOM 690 C C . ASP A 1 88 ? 5.061 -1.875 10.311 1.00 92.75 88 ASP A C 1
ATOM 692 O O . ASP A 1 88 ? 5.703 -1.336 9.408 1.00 92.75 88 ASP A O 1
ATOM 696 N N . LYS A 1 89 ? 3.720 -1.877 10.324 1.00 90.75 89 LYS A N 1
ATOM 697 C CA . LYS A 1 89 ? 2.883 -1.289 9.264 1.00 90.75 89 LYS A CA 1
ATOM 698 C C . LYS A 1 89 ? 2.085 -0.099 9.773 1.00 90.75 89 LYS A C 1
ATOM 700 O O . LYS A 1 89 ? 1.403 -0.157 10.798 1.00 90.75 89 LYS A O 1
ATOM 705 N N . THR A 1 90 ? 2.145 1.014 9.048 1.00 92.12 90 THR A N 1
ATOM 706 C CA . THR A 1 90 ? 1.341 2.210 9.321 1.00 92.12 90 THR A CA 1
ATOM 707 C C . THR A 1 90 ? 0.538 2.606 8.093 1.00 92.12 90 THR A C 1
ATOM 709 O O . THR A 1 90 ? 1.111 2.952 7.064 1.00 92.12 90 THR A O 1
ATOM 712 N N . MET A 1 91 ? -0.785 2.652 8.232 1.00 88.38 91 MET A N 1
ATOM 713 C CA . MET A 1 91 ? -1.709 3.106 7.196 1.00 88.38 91 MET A CA 1
ATOM 714 C C . MET A 1 91 ? -2.478 4.342 7.647 1.00 88.38 91 MET A C 1
ATOM 716 O O . MET A 1 91 ? -2.904 4.454 8.804 1.00 88.38 91 MET A O 1
ATOM 720 N N . ARG A 1 92 ? -2.656 5.293 6.728 1.00 89.75 92 ARG A N 1
ATOM 721 C CA . ARG A 1 92 ? -3.447 6.495 6.981 1.00 89.75 92 ARG A CA 1
ATOM 722 C C . ARG A 1 92 ? -4.239 6.909 5.752 1.00 89.75 92 ARG A C 1
ATOM 724 O O . ARG A 1 92 ? -3.646 7.079 4.691 1.00 89.75 92 ARG A O 1
ATOM 731 N N . ASP A 1 93 ? -5.523 7.193 5.950 1.00 88.12 93 ASP A N 1
ATOM 732 C CA . ASP A 1 93 ? -6.434 7.587 4.870 1.00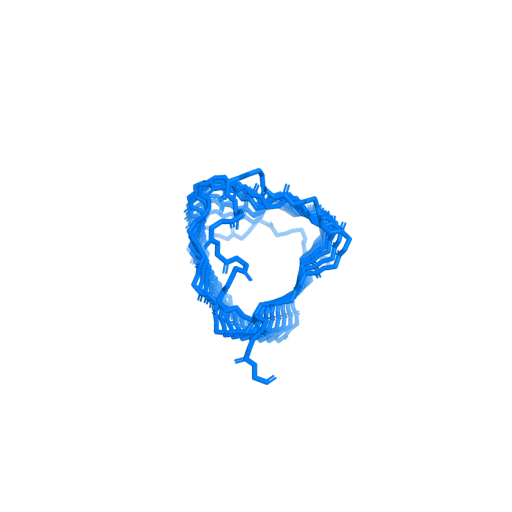 88.12 93 ASP A CA 1
ATOM 733 C C . ASP A 1 93 ? -6.474 6.513 3.754 1.00 88.12 93 ASP A C 1
ATOM 735 O O . ASP A 1 93 ? -6.447 6.842 2.570 1.00 88.12 93 ASP A O 1
ATOM 739 N N . CYS A 1 94 ? -6.465 5.227 4.135 1.00 79.00 94 CYS A N 1
ATOM 740 C CA . CYS A 1 94 ? -6.433 4.087 3.211 1.00 79.00 94 CYS A CA 1
ATOM 741 C C . CYS A 1 94 ? -7.749 3.297 3.229 1.00 79.00 94 CYS A C 1
ATOM 743 O O . CYS A 1 94 ? -8.444 3.253 4.247 1.00 79.00 94 CYS A O 1
ATOM 745 N N . LEU A 1 95 ? -8.053 2.630 2.118 1.00 74.88 95 LEU A N 1
ATOM 746 C CA . LEU A 1 95 ? -9.134 1.647 2.014 1.00 74.88 95 LEU A CA 1
ATOM 747 C C . LEU A 1 95 ? -8.506 0.288 1.665 1.00 74.88 95 LEU A C 1
ATOM 749 O O . LEU A 1 95 ? -8.206 0.107 0.491 1.00 74.88 95 LEU A O 1
ATOM 753 N N . PRO A 1 96 ? -8.204 -0.603 2.632 1.00 65.06 96 PRO A N 1
ATOM 754 C CA . PRO A 1 96 ? -7.845 -1.997 2.343 1.00 65.06 96 PRO A CA 1
ATOM 755 C C . PRO A 1 96 ? -8.835 -2.659 1.374 1.00 65.06 96 PRO A C 1
ATOM 757 O O . PRO A 1 96 ? -10.025 -2.341 1.402 1.00 65.06 96 PRO A O 1
ATOM 760 N N . ASP A 1 97 ? -8.313 -3.539 0.523 1.00 66.88 97 ASP A N 1
ATOM 761 C CA . ASP A 1 97 ? -9.059 -4.219 -0.539 1.00 66.88 97 ASP A CA 1
ATOM 762 C C . ASP A 1 97 ? -9.737 -5.498 -0.009 1.00 66.88 97 ASP A C 1
ATOM 764 O O . ASP A 1 97 ? -9.238 -6.086 0.965 1.00 66.88 97 ASP A O 1
ATOM 768 N N . PRO A 1 98 ? -10.852 -5.944 -0.619 1.00 60.94 98 PRO A N 1
ATOM 769 C CA . PRO A 1 98 ? -11.311 -7.323 -0.484 1.00 60.94 98 PRO A CA 1
ATOM 770 C C . PRO A 1 98 ? -10.196 -8.343 -0.781 1.00 60.94 98 PRO A C 1
ATOM 772 O O . PRO A 1 98 ? -9.324 -8.145 -1.618 1.00 60.94 98 PRO A O 1
ATOM 775 N N . ASP A 1 99 ? -10.200 -9.469 -0.073 1.00 70.88 99 ASP A N 1
ATOM 776 C CA . ASP A 1 99 ? -9.276 -10.594 -0.290 1.00 70.88 99 ASP A CA 1
ATOM 777 C C . ASP A 1 99 ? -7.779 -10.334 0.011 1.00 70.88 99 ASP A C 1
ATOM 779 O O . ASP A 1 99 ? -6.945 -11.227 -0.170 1.00 70.88 99 ASP A O 1
ATOM 783 N N . ALA A 1 100 ? -7.411 -9.171 0.564 1.00 74.81 100 ALA A N 1
ATOM 784 C CA . ALA A 1 100 ? -6.050 -8.937 1.047 1.00 74.81 100 ALA A CA 1
ATOM 785 C C . ALA A 1 100 ? -5.705 -9.850 2.240 1.00 74.81 100 ALA A C 1
ATOM 787 O O . ALA A 1 100 ? -6.477 -10.003 3.192 1.00 74.81 100 ALA A O 1
ATOM 788 N N . LEU A 1 101 ? -4.506 -10.433 2.212 1.00 83.69 101 LEU A N 1
ATOM 789 C CA . LEU A 1 101 ? -3.955 -11.275 3.274 1.00 83.69 101 LEU A CA 1
ATOM 790 C C . LEU A 1 101 ? -2.762 -10.567 3.907 1.00 83.69 101 LEU A C 1
ATOM 792 O O . LEU A 1 101 ? -1.670 -10.521 3.336 1.00 83.69 101 LEU A O 1
ATOM 796 N N . GLU A 1 102 ? -2.960 -10.068 5.122 1.00 85.31 102 GLU A N 1
ATOM 797 C CA . GLU A 1 102 ? -1.957 -9.283 5.833 1.00 85.31 102 GLU A CA 1
ATOM 798 C C . GLU A 1 102 ? -1.528 -9.967 7.133 1.00 85.31 102 GLU A C 1
ATOM 800 O O . GLU A 1 102 ? -2.342 -10.457 7.924 1.00 85.31 102 GLU A O 1
ATOM 805 N N . SER A 1 103 ? -0.220 -10.004 7.370 1.00 88.31 103 SER A N 1
ATOM 806 C CA . SER A 1 103 ? 0.351 -10.548 8.598 1.00 88.31 103 SER A CA 1
ATOM 807 C C . SER A 1 103 ? 1.415 -9.615 9.145 1.00 88.31 103 SER A C 1
ATOM 809 O O . SER A 1 103 ? 2.599 -9.779 8.815 1.00 88.31 103 SER A O 1
ATOM 811 N N . ASP A 1 104 ? 1.015 -8.748 10.075 1.00 90.00 104 ASP A N 1
ATOM 812 C CA . ASP A 1 104 ? 1.935 -7.814 10.698 1.00 90.00 104 ASP A CA 1
ATOM 813 C C . ASP A 1 104 ? 2.294 -8.197 12.129 1.00 90.00 104 ASP A C 1
ATOM 815 O O . ASP A 1 104 ? 1.568 -8.856 12.877 1.00 90.00 104 ASP A O 1
ATOM 819 N N . ARG A 1 105 ? 3.469 -7.762 12.579 1.00 90.88 105 ARG A N 1
ATOM 820 C CA . ARG A 1 105 ? 3.726 -7.781 14.020 1.00 90.88 105 ARG A CA 1
ATOM 821 C C . ARG A 1 105 ? 3.030 -6.595 14.683 1.00 90.88 105 ARG A C 1
ATOM 823 O O . ARG A 1 105 ? 2.308 -6.799 15.650 1.00 90.88 105 ARG A O 1
ATOM 830 N N . ASP A 1 106 ? 3.260 -5.389 14.199 1.00 90.38 106 ASP A N 1
ATOM 831 C CA . ASP A 1 106 ? 2.734 -4.173 14.804 1.00 90.38 106 ASP A CA 1
ATOM 832 C C . ASP A 1 106 ? 2.022 -3.351 13.714 1.00 90.38 106 ASP A C 1
ATOM 834 O O . ASP A 1 106 ? 2.672 -2.808 12.819 1.00 90.38 106 ASP A O 1
ATOM 838 N N . LYS A 1 107 ? 0.688 -3.246 13.783 1.00 89.25 107 LYS A N 1
ATOM 839 C CA . LYS A 1 107 ? -0.137 -2.546 12.785 1.00 89.25 107 LYS A CA 1
ATOM 840 C C . LYS A 1 107 ? -0.811 -1.312 13.368 1.00 89.25 107 LYS A C 1
ATOM 842 O O . LYS A 1 107 ? -1.450 -1.342 14.423 1.00 89.25 107 LYS A O 1
ATOM 847 N N . THR A 1 108 ? -0.692 -0.191 12.666 1.00 90.88 108 THR A N 1
ATOM 848 C CA . THR A 1 108 ? -1.346 1.073 13.015 1.00 90.88 108 THR A CA 1
ATOM 849 C C . THR A 1 108 ? -2.178 1.573 11.851 1.00 90.88 108 THR A C 1
ATOM 851 O O . THR A 1 108 ? -1.642 1.895 10.797 1.00 90.88 108 THR A O 1
ATOM 854 N N . MET A 1 109 ? -3.481 1.723 12.062 1.00 87.69 109 MET A N 1
ATOM 855 C CA . MET A 1 109 ? -4.402 2.278 11.078 1.00 87.69 109 MET A CA 1
ATOM 856 C C . MET A 1 109 ? -5.066 3.538 11.599 1.00 87.69 109 MET A C 1
ATOM 858 O O . MET A 1 109 ? -5.445 3.649 12.773 1.00 87.69 109 MET A O 1
ATOM 862 N N . ARG A 1 110 ? -5.212 4.509 10.705 1.00 88.88 110 ARG A N 1
ATOM 863 C CA . ARG A 1 110 ? -5.871 5.764 11.016 1.00 88.88 110 ARG A CA 1
ATOM 864 C C . ARG A 1 110 ? -6.723 6.247 9.853 1.00 88.88 110 ARG A C 1
ATOM 866 O O . ARG A 1 110 ? -6.222 6.328 8.738 1.00 88.88 110 ARG A O 1
ATOM 873 N N . ASP A 1 111 ? -7.952 6.667 10.144 1.00 88.69 111 ASP A N 1
ATOM 874 C CA . ASP A 1 111 ? -8.863 7.214 9.134 1.00 88.69 111 ASP A CA 1
ATOM 875 C C . ASP A 1 111 ? -9.066 6.209 7.959 1.00 88.69 111 ASP A C 1
ATOM 877 O O . ASP A 1 111 ? -9.117 6.603 6.799 1.00 88.69 111 ASP A O 1
ATOM 881 N N . CYS A 1 112 ? -9.105 4.895 8.250 1.00 82.19 112 CYS A N 1
ATOM 882 C CA . CYS A 1 112 ? -9.211 3.809 7.257 1.00 82.19 112 CYS A CA 1
ATOM 883 C C . CYS A 1 112 ? -10.589 3.118 7.293 1.00 82.19 112 CYS A C 1
ATOM 885 O O . CYS A 1 112 ? -11.221 3.064 8.351 1.00 82.19 112 CYS A O 1
ATOM 887 N N . LEU A 1 113 ? -11.047 2.561 6.168 1.00 80.12 113 LEU A N 1
ATOM 888 C CA . LEU A 1 113 ? -12.255 1.717 6.110 1.00 80.12 113 LEU A CA 1
ATOM 889 C C . LEU A 1 113 ? -11.844 0.292 5.760 1.00 80.12 113 LEU A C 1
ATOM 891 O O . LEU A 1 113 ? -11.228 0.111 4.721 1.00 80.12 113 LEU A O 1
ATOM 895 N N . LEU A 1 114 ? -12.161 -0.678 6.613 1.00 71.62 114 LEU A N 1
ATOM 896 C CA . LEU A 1 114 ? -11.854 -2.080 6.348 1.00 71.62 114 LEU A CA 1
ATOM 897 C C . LEU A 1 114 ? -12.907 -2.692 5.428 1.00 71.62 114 LEU A C 1
ATOM 899 O O . LEU A 1 114 ? -14.070 -2.288 5.481 1.00 71.62 114 LEU A O 1
ATOM 903 N N . ASP A 1 115 ? -12.477 -3.650 4.615 1.00 71.19 115 ASP A N 1
ATOM 904 C CA . ASP A 1 115 ? -13.329 -4.418 3.713 1.00 71.19 115 ASP A CA 1
ATOM 905 C C . ASP A 1 115 ? -13.741 -5.764 4.352 1.00 71.19 115 ASP A C 1
ATOM 907 O O . ASP A 1 115 ? -12.945 -6.332 5.110 1.00 71.19 115 ASP A O 1
ATOM 911 N N . PRO A 1 116 ? -14.969 -6.268 4.101 1.00 63.53 116 PRO A N 1
ATOM 912 C CA . PRO A 1 116 ? -15.456 -7.566 4.583 1.00 63.53 116 PRO A CA 1
ATOM 913 C C . PRO A 1 116 ? -14.557 -8.762 4.266 1.00 63.53 116 PRO A C 1
ATOM 915 O O . PRO A 1 116 ? -14.500 -9.693 5.062 1.00 63.53 116 PRO A O 1
ATOM 918 N N . ASP A 1 117 ? -13.872 -8.779 3.125 1.00 71.00 117 ASP A N 1
ATOM 919 C CA . ASP A 1 117 ? -13.162 -9.982 2.675 1.00 71.00 117 ASP A CA 1
ATOM 920 C C . ASP A 1 117 ? -11.664 -9.969 3.050 1.00 71.00 117 ASP A C 1
ATOM 922 O O . ASP A 1 117 ? -10.913 -10.876 2.689 1.00 71.00 117 ASP A O 1
ATOM 926 N N . ALA A 1 118 ? -11.217 -8.978 3.831 1.00 71.81 118 ALA A N 1
ATOM 927 C CA . ALA A 1 118 ? -9.835 -8.891 4.295 1.00 71.81 118 ALA A CA 1
ATOM 928 C C . ALA A 1 118 ? -9.516 -9.921 5.401 1.00 71.81 118 ALA A C 1
ATOM 930 O O . ALA A 1 118 ? -10.277 -10.128 6.358 1.00 71.81 118 ALA A O 1
ATOM 931 N N . LEU A 1 119 ? -8.338 -10.539 5.294 1.00 80.06 119 LEU A N 1
ATOM 932 C CA . LEU A 1 119 ? -7.796 -11.508 6.244 1.00 80.06 119 LEU A CA 1
ATOM 933 C C . LEU A 1 119 ? -6.547 -10.936 6.917 1.00 80.06 119 LEU A C 1
ATOM 935 O O . LEU A 1 119 ? -5.474 -10.883 6.320 1.00 80.06 119 LEU A O 1
ATOM 939 N N . GLU A 1 120 ? -6.661 -10.572 8.192 1.00 81.69 120 GLU A N 1
ATOM 940 C CA . GLU A 1 120 ? -5.573 -9.917 8.922 1.00 81.69 120 GLU A CA 1
ATOM 941 C C . GLU A 1 120 ? -5.143 -10.714 10.158 1.00 81.69 120 GLU A C 1
ATOM 943 O O . GLU A 1 120 ? -5.957 -11.232 10.930 1.00 81.69 120 GLU A O 1
ATOM 948 N N . SER A 1 121 ? -3.836 -10.811 10.380 1.00 84.75 121 SER A N 1
ATOM 949 C CA . SER A 1 121 ? -3.268 -11.470 11.553 1.00 84.75 121 SER A CA 1
ATOM 950 C C . SER A 1 121 ? -2.161 -10.625 12.158 1.00 84.75 121 SER A C 1
ATOM 952 O O . SER A 1 121 ? -0.989 -10.823 11.824 1.00 84.75 121 SER A O 1
ATOM 954 N N . ASP A 1 122 ? -2.514 -9.792 13.136 1.00 86.31 122 ASP A N 1
ATOM 955 C CA . ASP A 1 122 ? -1.536 -8.948 13.804 1.00 86.31 122 ASP A CA 1
ATOM 956 C C . ASP A 1 122 ? -1.160 -9.454 15.195 1.00 86.31 122 ASP A C 1
ATOM 958 O O . ASP A 1 122 ? -1.929 -10.093 15.921 1.00 86.31 122 ASP A O 1
ATOM 962 N N . ARG A 1 123 ? 0.054 -9.136 15.646 1.00 86.44 123 ARG A N 1
ATOM 963 C CA . ARG A 1 123 ? 0.337 -9.272 17.078 1.00 86.44 123 ARG A CA 1
ATOM 964 C C . ARG A 1 123 ? -0.284 -8.099 17.835 1.00 86.44 123 ARG A C 1
ATOM 966 O O . ARG A 1 123 ? -1.118 -8.338 18.705 1.00 86.44 123 ARG A O 1
ATOM 973 N N . ASP A 1 124 ? 0.097 -6.874 17.506 1.00 86.44 124 ASP A N 1
ATOM 974 C CA . ASP A 1 124 ? -0.413 -5.675 18.163 1.00 86.44 124 ASP A CA 1
ATOM 975 C C . ASP A 1 124 ? -1.065 -4.760 17.107 1.00 86.44 124 ASP A C 1
ATOM 977 O O . ASP A 1 124 ? -0.383 -4.216 16.239 1.00 86.44 124 ASP A O 1
ATOM 981 N N . LYS A 1 125 ? -2.388 -4.567 17.185 1.00 85.75 125 LYS A N 1
ATOM 982 C CA . LYS A 1 125 ? -3.166 -3.744 16.246 1.00 85.75 125 LYS A CA 1
ATOM 983 C C . LYS A 1 125 ? -3.725 -2.504 16.924 1.00 85.75 125 LYS A C 1
ATOM 985 O O . LYS A 1 125 ? -4.372 -2.561 17.977 1.00 85.75 125 LYS A O 1
ATOM 990 N N . THR A 1 126 ? -3.517 -1.347 16.310 1.00 87.81 126 THR A N 1
ATOM 991 C CA . THR A 1 126 ? -4.047 -0.068 16.783 1.00 87.81 126 THR A CA 1
ATOM 992 C C . THR A 1 126 ? -4.847 0.624 15.688 1.00 87.81 126 THR A C 1
ATOM 994 O O . THR A 1 126 ? -4.353 0.852 14.591 1.00 87.81 126 THR A O 1
ATOM 997 N N . MET A 1 127 ? -6.099 0.971 15.986 1.00 84.50 127 MET A N 1
ATOM 998 C CA . MET A 1 127 ? -6.997 1.645 15.048 1.00 84.50 127 MET A CA 1
ATOM 999 C C . MET A 1 127 ? -7.523 2.948 15.634 1.00 84.50 127 MET A C 1
ATOM 1001 O O . MET A 1 127 ? -7.937 3.008 16.800 1.00 84.50 127 MET A O 1
ATOM 1005 N N . ARG A 1 128 ? -7.530 4.001 14.814 1.00 86.50 128 ARG A N 1
ATOM 1006 C CA . ARG A 1 128 ? -8.090 5.302 15.180 1.00 86.50 128 ARG A CA 1
ATOM 1007 C C . ARG A 1 128 ? -8.960 5.866 14.073 1.00 86.50 128 ARG A C 1
ATOM 1009 O O . ARG A 1 128 ? -8.504 5.931 12.940 1.00 86.50 128 ARG A O 1
ATOM 1016 N N . ASP A 1 129 ? -10.160 6.332 14.403 1.00 86.94 129 ASP A N 1
ATOM 1017 C CA . ASP A 1 129 ? -11.069 6.935 13.417 1.00 86.94 129 ASP A CA 1
ATOM 1018 C C . ASP A 1 129 ? -11.353 5.981 12.221 1.00 86.94 129 ASP A C 1
ATOM 1020 O O . ASP A 1 129 ? -11.573 6.428 11.101 1.00 86.94 129 ASP A O 1
ATOM 1024 N N . CYS A 1 130 ? -11.291 4.658 12.438 1.00 81.50 130 CYS A N 1
ATOM 1025 C CA . CYS A 1 130 ? -11.476 3.643 11.393 1.00 81.50 130 CYS A CA 1
ATOM 1026 C C . CYS A 1 130 ? -12.895 3.056 11.417 1.00 81.50 130 CYS A C 1
ATOM 1028 O O . CYS A 1 130 ? -13.541 3.031 12.472 1.00 81.50 130 CYS A O 1
ATOM 1030 N N . LEU A 1 131 ? -13.367 2.553 10.275 1.00 80.31 131 LEU A N 1
ATOM 1031 C CA . LEU A 1 131 ? -14.609 1.779 10.181 1.00 80.31 131 LEU A CA 1
ATOM 1032 C C . LEU A 1 131 ? -14.267 0.310 9.897 1.00 80.31 131 LEU A C 1
ATOM 1034 O O . LEU A 1 131 ? -13.884 0.017 8.770 1.00 80.31 131 LEU A O 1
ATOM 1038 N N . PRO A 1 132 ? -14.349 -0.593 10.892 1.00 69.31 132 PRO A N 1
ATOM 1039 C CA . PRO A 1 132 ? -14.194 -2.022 10.651 1.00 69.31 132 PRO A CA 1
ATOM 1040 C C . PRO A 1 132 ? -15.430 -2.592 9.938 1.00 69.31 132 PRO A C 1
ATOM 1042 O O . PRO A 1 132 ? -16.547 -2.141 10.216 1.00 69.31 132 PRO A O 1
ATOM 1045 N N . ASP A 1 133 ? -15.236 -3.593 9.082 1.00 72.00 133 ASP A N 1
ATOM 1046 C CA . ASP A 1 133 ? -16.328 -4.400 8.531 1.00 72.00 133 ASP A CA 1
ATOM 1047 C C . ASP A 1 133 ? -16.562 -5.658 9.401 1.00 72.00 133 ASP A C 1
ATOM 1049 O O . ASP A 1 133 ? -15.587 -6.236 9.889 1.00 72.00 133 ASP A O 1
ATOM 1053 N N . PRO A 1 134 ? -1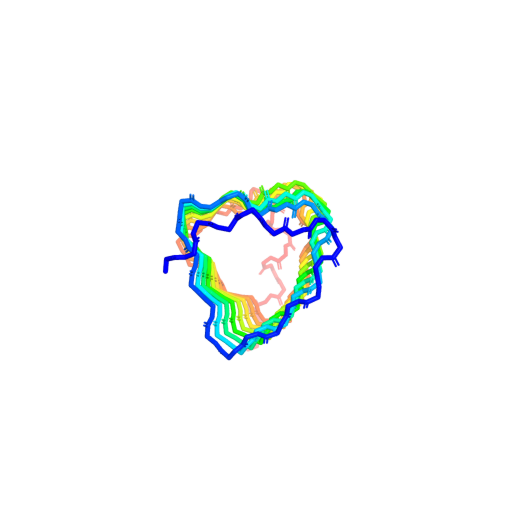7.821 -6.066 9.669 1.00 63.72 134 PRO A N 1
ATOM 1054 C CA . PRO A 1 134 ? -18.134 -7.270 10.447 1.00 63.72 134 PRO A CA 1
ATOM 1055 C C . PRO A 1 134 ? -17.645 -8.588 9.837 1.00 63.72 134 PRO A C 1
ATOM 1057 O O . PRO A 1 134 ? -17.430 -9.544 10.588 1.00 63.72 134 PRO A O 1
ATOM 1060 N N . ASP A 1 135 ? -17.524 -8.669 8.512 1.00 68.88 135 ASP A N 1
ATOM 1061 C CA . ASP A 1 135 ? -17.160 -9.913 7.832 1.00 68.88 135 ASP A CA 1
ATOM 1062 C C . ASP A 1 135 ? -15.632 -10.102 7.747 1.00 68.88 135 ASP A C 1
ATOM 1064 O O . ASP A 1 135 ? -15.172 -11.232 7.559 1.00 68.88 135 ASP A O 1
ATOM 1068 N N . ALA A 1 136 ? -14.852 -9.045 8.025 1.00 70.50 136 ALA A N 1
ATOM 1069 C CA . ALA A 1 136 ? -13.393 -9.097 8.063 1.00 70.50 136 ALA A CA 1
ATOM 1070 C C . ALA A 1 136 ? -12.906 -10.105 9.116 1.00 70.50 136 ALA A C 1
ATOM 1072 O O . ALA A 1 136 ? -13.271 -10.042 10.300 1.00 70.50 136 ALA A O 1
ATOM 1073 N N . LEU A 1 137 ? -12.037 -11.036 8.714 1.00 75.94 137 LEU A N 1
ATOM 1074 C CA . LEU A 1 137 ? -11.475 -12.011 9.645 1.00 75.94 137 LEU A CA 1
ATOM 1075 C C . LEU A 1 137 ? -10.137 -11.516 10.171 1.00 75.94 137 LEU A C 1
ATOM 1077 O O . LEU A 1 137 ? -9.111 -11.565 9.498 1.00 75.94 137 LEU A O 1
ATOM 1081 N N . GLU A 1 138 ? -10.153 -11.120 11.437 1.00 78.62 138 GLU A N 1
ATOM 1082 C CA . GLU A 1 138 ? -8.976 -10.611 12.124 1.00 78.62 138 GLU A CA 1
ATOM 1083 C C . GLU A 1 138 ? -8.563 -11.518 13.286 1.00 78.62 138 GLU A C 1
ATOM 1085 O O . GLU A 1 138 ? -9.390 -11.964 14.092 1.00 78.62 138 GLU A O 1
ATOM 1090 N N . SER A 1 139 ? -7.261 -11.760 13.412 1.00 81.31 139 SER A N 1
ATOM 1091 C CA . SER A 1 139 ? -6.670 -12.520 14.510 1.00 81.31 139 SER A CA 1
ATOM 1092 C C . SER A 1 139 ? -5.575 -11.718 15.204 1.00 81.31 139 SER A C 1
ATOM 1094 O O . SER A 1 139 ? -4.389 -11.993 15.020 1.00 81.31 139 SER A O 1
ATOM 1096 N N . ASP A 1 140 ? -5.985 -10.811 16.090 1.00 82.62 140 ASP A N 1
ATOM 1097 C CA . ASP A 1 140 ? -5.052 -9.974 16.842 1.00 82.62 140 ASP A CA 1
ATOM 1098 C C . ASP A 1 140 ? -4.786 -10.504 18.248 1.00 82.62 140 ASP A C 1
ATOM 1100 O O . ASP A 1 140 ? -5.712 -10.880 18.980 1.00 82.62 140 ASP A O 1
ATOM 1104 N N . ARG A 1 141 ? -3.522 -10.476 18.685 1.00 83.56 141 ARG A N 1
ATOM 1105 C CA . ARG A 1 141 ? -3.207 -10.765 20.093 1.00 83.56 141 ARG A CA 1
ATOM 1106 C C . ARG A 1 141 ? -3.616 -9.606 21.004 1.00 83.56 141 ARG A C 1
ATOM 1108 O O . ARG A 1 141 ? -4.222 -9.856 22.046 1.00 83.56 141 ARG A O 1
ATOM 1115 N N . ASP A 1 142 ? -3.270 -8.379 20.637 1.00 83.25 142 ASP A N 1
ATOM 1116 C CA . ASP A 1 142 ? -3.576 -7.167 21.390 1.00 83.25 142 ASP A CA 1
ATOM 1117 C C . ASP A 1 142 ? -4.175 -6.116 20.435 1.00 83.25 142 ASP A C 1
ATOM 1119 O O . ASP A 1 142 ? -3.480 -5.550 19.597 1.00 83.25 142 ASP A O 1
ATOM 1123 N N . LYS A 1 143 ? -5.479 -5.832 20.566 1.00 84.19 143 LYS A N 1
ATOM 1124 C CA . LYS A 1 143 ? -6.211 -4.883 19.708 1.00 84.19 143 LYS A CA 1
ATOM 1125 C C . LYS A 1 143 ? -6.655 -3.656 20.496 1.00 84.19 143 LYS A C 1
ATOM 1127 O O . LYS A 1 143 ? -7.313 -3.771 21.532 1.00 84.19 143 LYS A O 1
ATOM 1132 N N . THR A 1 144 ? -6.347 -2.466 19.989 1.00 85.81 144 THR A N 1
ATOM 1133 C CA . THR A 1 144 ? -6.826 -1.196 20.551 1.00 85.81 144 THR A CA 1
ATOM 1134 C C . THR A 1 144 ? -7.574 -0.390 19.500 1.00 85.81 144 THR A C 1
ATOM 1136 O O . THR A 1 144 ? -7.115 -0.225 18.374 1.00 85.81 144 THR A O 1
ATOM 1139 N N . MET A 1 145 ? -8.743 0.126 19.874 1.00 81.38 145 MET A N 1
ATOM 1140 C CA . MET A 1 145 ? -9.591 0.929 18.998 1.00 81.38 145 MET A CA 1
ATOM 1141 C C . MET A 1 145 ? -9.955 2.232 19.690 1.00 81.38 145 MET A C 1
ATOM 1143 O O . MET A 1 145 ? -10.273 2.254 20.882 1.00 81.38 145 MET A O 1
ATOM 1147 N N . ARG A 1 146 ? -9.921 3.328 18.938 1.00 82.94 146 ARG A N 1
ATOM 1148 C CA . ARG A 1 146 ? -10.315 4.646 19.424 1.00 82.94 146 ARG A CA 1
ATOM 1149 C C . ARG A 1 146 ? -11.096 5.390 18.353 1.00 82.94 146 ARG A C 1
ATOM 1151 O O . ARG A 1 146 ? -10.658 5.456 17.213 1.00 82.94 146 ARG A O 1
ATOM 1158 N N . ASP A 1 147 ? -12.214 5.996 18.746 1.00 82.88 147 ASP A N 1
ATOM 1159 C CA . ASP A 1 147 ? -13.039 6.826 17.857 1.00 82.88 147 ASP A CA 1
ATOM 1160 C C . ASP A 1 147 ? -13.485 6.073 16.572 1.00 82.88 147 ASP A C 1
ATOM 1162 O O . ASP A 1 147 ? -13.836 6.678 15.567 1.00 82.88 147 ASP A O 1
ATOM 1166 N N . CYS A 1 148 ? -13.490 4.734 16.615 1.00 74.19 148 CYS A N 1
ATOM 1167 C CA . CYS A 1 148 ? -13.969 3.852 15.549 1.00 74.19 148 CYS A CA 1
ATOM 1168 C C . CYS A 1 148 ? -15.476 3.617 15.726 1.00 74.19 148 CYS A C 1
ATOM 1170 O O . CYS A 1 148 ? -15.945 3.529 16.870 1.00 74.19 148 CYS A O 1
ATOM 1172 N N . LEU A 1 149 ? -16.249 3.521 14.636 1.00 66.19 149 LEU A N 1
ATOM 1173 C CA . LEU A 1 149 ? -17.662 3.153 14.777 1.00 66.19 149 LEU A CA 1
ATOM 1174 C C . LEU A 1 149 ? -17.750 1.685 15.219 1.00 66.19 149 LEU A C 1
ATOM 1176 O O . LEU A 1 149 ? -17.070 0.840 14.640 1.00 66.19 149 LEU A O 1
ATOM 1180 N N . PRO A 1 150 ? -18.556 1.373 16.248 1.00 53.97 150 PRO A N 1
ATOM 1181 C CA . PRO A 1 150 ? -18.756 -0.001 16.666 1.00 53.97 150 PRO A CA 1
ATOM 1182 C C . PRO A 1 150 ? -19.572 -0.744 15.609 1.00 53.97 150 PRO A C 1
ATOM 1184 O O . PRO A 1 150 ? -20.625 -0.266 15.177 1.00 53.97 150 PRO A O 1
ATOM 1187 N N . ASP A 1 151 ? -19.099 -1.929 15.250 1.00 55.97 151 ASP A N 1
ATOM 1188 C CA . ASP A 1 151 ? -19.874 -2.912 14.506 1.00 55.97 151 ASP A CA 1
ATOM 1189 C C . ASP A 1 151 ? -21.121 -3.321 15.339 1.00 55.97 151 ASP A C 1
ATOM 1191 O O . ASP A 1 151 ? -20.999 -3.626 16.536 1.00 55.97 151 ASP A O 1
ATOM 1195 N N . PRO A 1 152 ? -22.345 -3.280 14.769 1.00 47.59 152 PRO A N 1
ATOM 1196 C CA . PRO A 1 152 ? -23.555 -3.743 15.446 1.00 47.59 152 PRO A CA 1
ATOM 1197 C C . PRO A 1 152 ? -23.518 -5.226 15.874 1.00 47.59 152 PRO A C 1
ATOM 1199 O O . PRO A 1 152 ? -24.190 -5.560 16.857 1.00 47.59 152 PRO A O 1
ATOM 1202 N N . ASP A 1 153 ? -22.728 -6.081 15.216 1.00 47.94 153 ASP A N 1
ATOM 1203 C CA . ASP A 1 153 ? -22.584 -7.519 15.485 1.00 47.94 153 ASP A CA 1
ATOM 1204 C C . ASP A 1 153 ? -21.380 -7.866 16.399 1.00 47.94 153 ASP A C 1
ATOM 1206 O O . ASP A 1 153 ? -21.419 -8.863 17.134 1.00 47.94 153 ASP A O 1
ATOM 1210 N N . ALA A 1 154 ? -20.383 -6.981 16.524 1.00 50.38 154 ALA A N 1
ATOM 1211 C CA . ALA A 1 154 ? -19.244 -7.113 17.448 1.00 50.38 154 ALA A CA 1
ATOM 1212 C C . ALA A 1 154 ? -19.611 -7.112 18.949 1.00 50.38 154 ALA A C 1
ATOM 1214 O O . ALA A 1 154 ? -18.769 -7.425 19.804 1.00 50.38 154 ALA A O 1
ATOM 1215 N N . GLN A 1 155 ? -20.874 -6.840 19.313 1.00 43.09 155 GLN A N 1
ATOM 1216 C CA . GLN A 1 155 ? -21.351 -6.879 20.706 1.00 43.09 155 GLN A CA 1
ATOM 1217 C C . GLN A 1 155 ? -21.185 -8.248 21.395 1.00 43.09 155 GLN A C 1
ATOM 1219 O O . GLN A 1 155 ? -21.339 -8.341 22.619 1.00 43.09 155 GLN A O 1
ATOM 1224 N N . ASN A 1 156 ? -20.854 -9.314 20.661 1.00 38.25 156 ASN A N 1
ATOM 1225 C CA . ASN A 1 156 ? -20.598 -10.625 21.258 1.00 38.25 156 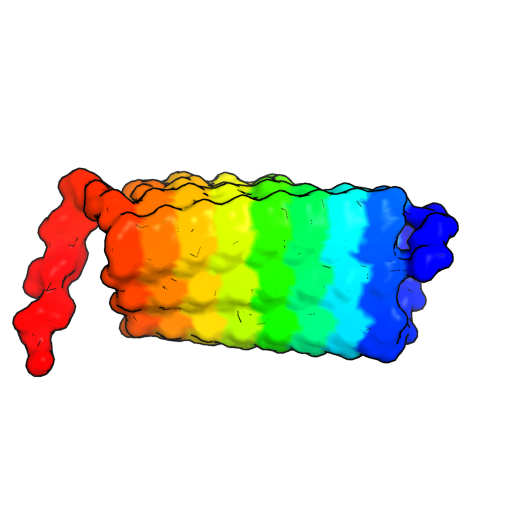ASN A CA 1
ATOM 1226 C C . ASN A 1 156 ? -19.134 -10.848 21.699 1.00 38.25 156 ASN A C 1
ATOM 1228 O O . ASN A 1 156 ? -18.882 -11.728 22.523 1.00 38.25 156 ASN A O 1
ATOM 1232 N N . CYS A 1 157 ? -18.176 -10.032 21.244 1.00 40.22 157 CYS A N 1
ATOM 1233 C CA . CYS A 1 157 ? -16.755 -10.206 21.584 1.00 40.22 157 CYS A CA 1
ATOM 1234 C C . CYS A 1 157 ? -16.282 -9.305 22.743 1.00 40.22 157 CYS A C 1
ATOM 1236 O O . CYS A 1 157 ? -15.447 -9.721 23.551 1.00 40.22 157 CYS A O 1
ATOM 1238 N N . GLU A 1 158 ? -16.876 -8.120 22.936 1.00 42.78 158 GLU A N 1
ATOM 1239 C CA . GLU A 1 158 ? -16.455 -7.178 23.995 1.00 42.78 158 GLU A CA 1
ATOM 1240 C C . GLU A 1 158 ? -16.735 -7.658 25.434 1.00 42.78 158 GLU A C 1
ATOM 1242 O O . GLU A 1 158 ? -16.169 -7.142 26.404 1.00 42.78 158 GLU A O 1
ATOM 1247 N N . ARG A 1 159 ? -17.568 -8.691 25.622 1.00 36.50 159 ARG A N 1
ATOM 1248 C CA . ARG A 1 159 ? -17.879 -9.222 26.961 1.00 36.50 159 ARG A CA 1
ATOM 1249 C C . ARG A 1 159 ? -16.771 -10.070 27.594 1.00 36.50 159 ARG A C 1
ATOM 1251 O O . ARG A 1 159 ? -16.916 -10.436 28.763 1.00 36.50 159 ARG A O 1
ATOM 1258 N N . LEU A 1 160 ? -15.679 -10.365 26.882 1.00 38.00 160 LEU A N 1
ATOM 1259 C CA . LEU A 1 160 ? -14.584 -11.200 27.398 1.00 38.00 160 LEU A CA 1
ATOM 1260 C C . LEU A 1 160 ? -13.310 -10.438 27.795 1.00 38.00 160 LEU A C 1
ATOM 1262 O O . LEU A 1 160 ? -12.484 -11.020 28.495 1.00 38.00 160 LEU A O 1
ATOM 1266 N N . LEU A 1 161 ? -13.163 -9.151 27.456 1.00 43.69 161 LEU A N 1
ATOM 1267 C CA . LEU A 1 161 ? -11.910 -8.411 27.696 1.00 43.69 161 LEU A CA 1
ATOM 1268 C C . LEU A 1 161 ? -11.965 -7.353 28.814 1.00 43.69 161 LEU A C 1
ATOM 1270 O O . LEU A 1 161 ? -10.933 -6.811 29.192 1.00 43.69 161 LEU A O 1
ATOM 1274 N N . THR A 1 162 ? -13.113 -7.124 29.460 1.00 38.38 162 THR A N 1
ATOM 1275 C CA . THR A 1 162 ? -13.205 -6.259 30.663 1.00 38.38 162 THR A CA 1
ATOM 1276 C C . THR A 1 162 ? -12.967 -7.007 31.980 1.00 38.38 162 THR A C 1
ATOM 1278 O O . THR A 1 162 ? -13.534 -6.667 33.023 1.00 38.38 162 THR A O 1
ATOM 1281 N N . ARG A 1 163 ? -12.125 -8.048 31.973 1.00 36.19 163 ARG A N 1
ATOM 1282 C CA . ARG A 1 163 ? -11.786 -8.769 33.205 1.00 36.19 163 ARG A CA 1
ATOM 1283 C C . ARG A 1 163 ? -10.332 -9.233 33.249 1.00 36.19 163 ARG A C 1
ATOM 1285 O O . ARG A 1 163 ? -10.037 -10.416 33.108 1.00 36.19 163 ARG A O 1
ATOM 1292 N N . SER A 1 164 ? -9.438 -8.294 33.540 1.00 35.59 164 SER A N 1
ATOM 1293 C CA . SER A 1 164 ? -8.239 -8.507 34.364 1.00 35.59 164 SER A CA 1
ATOM 1294 C C . SER A 1 164 ? -7.864 -7.209 35.062 1.00 35.59 164 SER A C 1
ATOM 1296 O O . SER A 1 164 ? -7.820 -6.172 34.370 1.00 35.59 164 SER A O 1
#